Protein AF-A0A1Y2GR60-F1 (afdb_monomer_lite)

Secondary structure (DSSP, 8-state):
----------TT----TTHHHHHHHHHHHTSTT-S---HHHHHHHIIIIIHHHHHHHHHHHHHHHH---HHHHHHHHHHHHHHTS-HHHHHTTEEEETTEEEEE-TTTSS-EEEEEE-TTS-EEEE--HHHHHH-S--HHHHHHHHHHHHHHHHHHHHHSSS-S--------

Sequence (172 aa):
MKSYRVGKFYAGMDTNNYVKPWHNHLKSHFLRGHTNCRGDRLIYLLSHDVDDFYQALAMRSVVRYGRHSKGEKTDILQERCLNNKTIEALQGLVIYVEGYYCVISPTTGCSIYNVNVDENNTITGYNCQYFINRHRPCMHMLVLFKVKQRRKSSTESSQKGCAFGHGQTHGC

Organism: NCBI:txid64571

Structure (mmCIF, N/CA/C/O backbone):
data_AF-A0A1Y2GR60-F1
#
_entry.id   AF-A0A1Y2GR60-F1
#
loop_
_atom_site.group_PDB
_atom_site.id
_atom_site.type_symbol
_atom_site.label_atom_id
_atom_site.label_alt_id
_atom_site.label_comp_id
_atom_site.label_asym_id
_atom_site.label_entity_id
_atom_site.label_seq_id
_atom_site.pdbx_PDB_ins_code
_atom_site.Cartn_x
_atom_site.Cartn_y
_atom_site.Cartn_z
_atom_site.occupancy
_atom_site.B_iso_or_equiv
_atom_site.auth_seq_id
_atom_site.auth_comp_id
_atom_site.auth_asym_id
_atom_site.auth_atom_id
_atom_site.pdbx_PDB_model_num
ATOM 1 N N . MET A 1 1 ? 36.125 -44.959 -50.721 1.00 36.88 1 MET A N 1
ATOM 2 C CA . MET A 1 1 ? 36.742 -44.471 -49.465 1.00 36.88 1 MET A CA 1
ATOM 3 C C . MET A 1 1 ? 35.829 -43.431 -48.833 1.00 36.88 1 MET A C 1
ATOM 5 O O . MET A 1 1 ? 35.607 -42.394 -49.442 1.00 36.88 1 MET A O 1
ATOM 9 N N . LYS A 1 2 ? 35.240 -43.719 -47.666 1.00 35.22 2 LYS A N 1
ATOM 10 C CA . LYS A 1 2 ? 34.433 -42.747 -46.912 1.00 35.22 2 LYS A CA 1
ATOM 11 C C . LYS A 1 2 ? 35.359 -42.022 -45.932 1.00 35.22 2 LYS A C 1
ATOM 13 O O . LYS A 1 2 ? 35.926 -42.653 -45.049 1.00 35.22 2 LYS A O 1
ATOM 18 N N . SER A 1 3 ? 35.549 -40.723 -46.144 1.00 33.53 3 SER A N 1
ATOM 19 C CA . SER A 1 3 ? 36.317 -39.836 -45.267 1.00 33.53 3 SER A CA 1
ATOM 20 C C . SER A 1 3 ? 35.384 -39.291 -44.185 1.00 33.53 3 SER A C 1
ATOM 22 O O . SER A 1 3 ? 34.421 -38.588 -44.494 1.00 33.53 3 SER A O 1
ATOM 24 N N . TYR A 1 4 ? 35.642 -39.641 -42.925 1.00 39.06 4 TYR A N 1
ATOM 25 C CA . TYR A 1 4 ? 34.952 -39.058 -41.778 1.00 39.06 4 TYR A CA 1
ATOM 26 C C . TYR A 1 4 ? 35.775 -37.875 -41.273 1.00 39.06 4 TYR A C 1
ATOM 28 O O . TYR A 1 4 ? 36.881 -38.037 -40.759 1.00 39.06 4 TYR A O 1
ATOM 36 N N . ARG A 1 5 ? 35.234 -36.664 -41.430 1.00 44.53 5 ARG A N 1
ATOM 37 C CA . ARG A 1 5 ? 35.781 -35.464 -40.796 1.00 44.53 5 ARG A CA 1
ATOM 38 C C . ARG A 1 5 ? 35.553 -35.618 -39.288 1.00 44.53 5 ARG A C 1
ATOM 40 O O . ARG A 1 5 ? 34.406 -35.609 -38.848 1.00 44.53 5 ARG A O 1
ATOM 47 N N . VAL A 1 6 ? 36.622 -35.781 -38.506 1.00 47.19 6 VAL A N 1
ATOM 48 C CA . VAL A 1 6 ? 36.562 -35.741 -37.036 1.00 47.19 6 VAL A CA 1
ATOM 49 C C . VAL A 1 6 ? 36.246 -34.303 -36.631 1.00 47.19 6 VAL A C 1
ATOM 51 O O . VAL A 1 6 ? 37.132 -33.477 -36.418 1.00 47.19 6 VAL A O 1
ATOM 54 N N . GLY A 1 7 ? 34.957 -33.972 -36.595 1.00 46.06 7 GLY A N 1
ATOM 55 C CA . GLY A 1 7 ? 34.479 -32.801 -35.880 1.00 46.06 7 GLY A CA 1
ATOM 56 C C . GLY A 1 7 ? 34.724 -33.047 -34.399 1.00 46.06 7 GLY A C 1
ATOM 57 O O . GLY A 1 7 ? 34.153 -33.974 -33.830 1.00 46.06 7 GLY A O 1
ATOM 58 N N . LYS A 1 8 ? 35.603 -32.257 -33.778 1.00 50.56 8 LYS A N 1
ATOM 59 C CA . LYS A 1 8 ? 35.732 -32.210 -32.319 1.00 50.56 8 LYS A CA 1
ATOM 60 C C . LYS A 1 8 ? 34.393 -31.737 -31.746 1.00 50.56 8 LYS A C 1
ATOM 62 O O . LYS A 1 8 ? 34.127 -30.540 -31.697 1.00 50.56 8 LYS A O 1
ATOM 67 N N . PHE A 1 9 ? 33.537 -32.672 -31.352 1.00 47.75 9 PHE A N 1
ATOM 68 C CA . PHE A 1 9 ? 32.375 -32.377 -30.528 1.00 47.75 9 PHE A CA 1
ATOM 69 C C . PHE A 1 9 ? 32.869 -32.213 -29.092 1.00 47.75 9 PHE A C 1
ATOM 71 O O . PHE A 1 9 ? 33.305 -33.177 -28.465 1.00 47.75 9 PHE A O 1
ATOM 78 N N . TYR A 1 10 ? 32.837 -30.983 -28.581 1.00 50.84 10 TYR A N 1
ATOM 79 C CA . TYR A 1 10 ? 33.050 -30.706 -27.163 1.00 50.84 10 TYR A CA 1
ATOM 80 C C . TYR A 1 10 ? 31.827 -31.215 -26.387 1.00 50.84 10 TYR A C 1
ATOM 82 O O . TYR A 1 10 ? 30.895 -30.463 -26.108 1.00 50.84 10 TYR A O 1
ATOM 90 N N . ALA A 1 11 ? 31.807 -32.516 -26.092 1.00 47.41 11 ALA A N 1
ATOM 91 C CA . ALA A 1 11 ? 30.840 -33.137 -25.196 1.00 47.41 11 ALA A CA 1
ATOM 92 C C . ALA A 1 11 ? 31.047 -32.551 -23.790 1.00 47.41 11 ALA A C 1
ATOM 94 O O . ALA A 1 11 ? 31.977 -32.924 -23.082 1.00 47.41 11 ALA A O 1
ATOM 95 N N . GLY A 1 12 ? 30.249 -31.539 -23.451 1.00 49.91 12 GLY A N 1
ATOM 96 C CA . GLY A 1 12 ? 30.395 -30.747 -22.227 1.00 49.91 12 GLY A CA 1
ATOM 97 C C . GLY A 1 12 ? 30.031 -29.270 -22.397 1.00 49.91 12 GLY A C 1
ATOM 98 O O . GLY A 1 12 ? 29.681 -28.625 -21.416 1.00 49.91 12 GLY A O 1
ATOM 99 N N . MET A 1 13 ? 30.012 -28.737 -23.628 1.00 53.09 13 MET A N 1
ATOM 100 C CA . MET A 1 13 ? 29.293 -27.488 -23.920 1.00 53.09 13 MET A CA 1
ATOM 101 C C . MET A 1 13 ? 27.814 -27.798 -24.133 1.00 53.09 13 MET A C 1
ATOM 103 O O . MET A 1 13 ? 27.253 -27.553 -25.201 1.00 53.09 13 MET A O 1
ATOM 107 N N . ASP A 1 14 ? 27.175 -28.365 -23.117 1.00 57.06 14 ASP A N 1
ATOM 108 C CA . ASP A 1 14 ? 25.733 -28.235 -23.023 1.00 57.06 14 ASP A CA 1
ATOM 109 C C . ASP A 1 14 ? 25.502 -26.728 -22.913 1.00 57.06 14 ASP A C 1
ATOM 111 O O . ASP A 1 14 ? 25.975 -26.103 -21.962 1.00 57.06 14 ASP A O 1
ATOM 115 N N . THR A 1 15 ? 24.984 -26.097 -23.972 1.00 49.75 15 THR A N 1
ATOM 116 C CA . THR A 1 15 ? 24.840 -24.641 -24.041 1.00 49.75 15 THR A CA 1
ATOM 117 C C . THR A 1 15 ? 23.943 -24.224 -22.896 1.00 49.75 15 THR A C 1
ATOM 119 O O . THR A 1 15 ? 22.721 -24.280 -23.019 1.00 49.75 15 THR A O 1
ATOM 122 N N . ASN A 1 16 ? 24.588 -23.867 -21.787 1.00 58.50 16 ASN A N 1
ATOM 123 C CA . ASN A 1 16 ? 24.001 -23.494 -20.522 1.00 58.50 16 ASN A CA 1
ATOM 124 C C . ASN A 1 16 ? 22.731 -22.681 -20.802 1.00 58.50 16 ASN A C 1
ATOM 126 O O . ASN A 1 16 ? 22.783 -21.714 -21.572 1.00 58.50 16 ASN A O 1
ATOM 130 N N . ASN A 1 17 ? 21.603 -23.077 -20.203 1.00 63.34 17 ASN A N 1
ATOM 131 C CA . ASN A 1 17 ? 20.305 -22.412 -20.358 1.00 63.34 17 ASN A CA 1
ATOM 132 C C . ASN A 1 17 ? 20.363 -20.896 -20.099 1.00 63.34 17 ASN A C 1
ATOM 134 O O . ASN A 1 17 ? 19.434 -20.192 -20.469 1.00 63.34 17 ASN A O 1
ATOM 138 N N . TYR A 1 18 ? 21.452 -20.378 -19.525 1.00 61.25 18 TYR A N 1
ATOM 139 C CA . TYR A 1 18 ? 21.731 -18.951 -19.378 1.00 61.25 18 TYR A CA 1
ATOM 140 C C . TYR A 1 18 ? 22.488 -18.311 -20.559 1.00 61.25 18 TYR A C 1
ATOM 142 O O . TYR A 1 18 ? 22.203 -17.174 -20.934 1.00 61.25 18 TYR A O 1
ATOM 150 N N . VAL A 1 19 ? 23.417 -19.027 -21.197 1.00 71.38 19 VAL A N 1
ATOM 151 C CA . VAL A 1 19 ? 24.269 -18.488 -22.276 1.00 71.38 19 VAL A CA 1
ATOM 152 C C . VAL A 1 19 ? 23.494 -18.373 -23.587 1.00 71.38 19 VAL A C 1
ATOM 154 O O . VAL A 1 19 ? 23.636 -17.391 -24.315 1.00 71.38 19 VAL A O 1
ATOM 157 N N . LYS A 1 20 ? 22.631 -19.350 -23.884 1.00 77.25 20 LYS A N 1
ATOM 158 C CA . LYS A 1 20 ? 21.856 -19.371 -25.132 1.00 77.25 20 LYS A CA 1
ATOM 159 C C . LYS A 1 20 ? 20.848 -18.210 -25.223 1.00 77.25 20 LYS A C 1
ATOM 161 O O . LYS A 1 20 ? 20.837 -17.539 -26.258 1.00 77.25 20 LYS A O 1
ATOM 166 N N . PRO A 1 21 ? 20.053 -17.891 -24.181 1.00 78.19 21 PRO A N 1
ATOM 167 C CA . PRO A 1 21 ? 19.196 -16.706 -24.194 1.00 78.19 21 PRO A CA 1
ATOM 168 C C . PRO A 1 21 ? 19.983 -15.400 -24.253 1.00 78.19 21 PRO A C 1
ATOM 170 O O . PRO A 1 21 ? 19.589 -14.504 -24.995 1.00 78.19 21 PRO A O 1
ATOM 173 N N . TRP A 1 22 ? 21.106 -15.300 -23.534 1.00 77.56 22 TRP A N 1
ATOM 174 C CA . TRP A 1 22 ? 21.951 -14.104 -23.563 1.00 77.56 22 TRP A CA 1
ATOM 175 C C . TRP A 1 22 ? 22.503 -13.835 -24.968 1.00 77.56 22 TRP A C 1
ATOM 177 O O . TRP A 1 22 ? 22.350 -12.739 -25.504 1.00 77.56 22 TRP A O 1
ATOM 187 N N . HIS A 1 23 ? 23.026 -14.868 -25.628 1.00 77.31 23 HIS A N 1
ATOM 188 C CA . HIS A 1 23 ? 23.494 -14.778 -27.008 1.00 77.31 23 HIS A CA 1
ATOM 189 C C . HIS A 1 23 ? 22.363 -14.411 -27.988 1.00 77.31 23 HIS A C 1
ATOM 191 O O . HIS A 1 23 ? 22.545 -13.576 -28.876 1.00 77.31 23 HIS A O 1
ATOM 197 N N . ASN A 1 24 ? 21.167 -14.986 -27.817 1.00 79.19 24 ASN A N 1
ATOM 198 C CA . ASN A 1 24 ? 20.001 -14.657 -28.645 1.00 79.19 24 ASN A CA 1
ATOM 199 C C . ASN A 1 24 ? 19.529 -13.210 -28.448 1.00 79.19 24 ASN A C 1
ATOM 201 O O . ASN A 1 24 ? 19.147 -12.553 -29.419 1.00 79.19 24 ASN A O 1
ATOM 205 N N . HIS A 1 25 ? 19.584 -12.705 -27.215 1.00 79.38 25 HIS A N 1
ATOM 206 C CA . HIS A 1 25 ? 19.259 -11.321 -26.892 1.00 79.38 25 HIS A CA 1
ATOM 207 C C . HIS A 1 25 ? 20.256 -10.371 -27.558 1.00 79.38 25 HIS A C 1
ATOM 209 O O . HIS A 1 25 ? 19.849 -9.432 -28.238 1.00 79.38 25 HIS A O 1
ATOM 215 N N . LEU A 1 26 ? 21.553 -10.671 -27.453 1.00 79.44 26 LEU A N 1
ATOM 216 C CA . LEU A 1 26 ? 22.619 -9.873 -28.049 1.00 79.44 26 LEU A CA 1
ATOM 217 C C . LEU A 1 26 ? 22.508 -9.811 -29.577 1.00 79.44 26 LEU A C 1
ATOM 219 O O . LEU A 1 26 ? 22.572 -8.741 -30.188 1.00 79.44 26 LEU A O 1
ATOM 223 N N . LYS A 1 27 ? 22.255 -10.968 -30.197 1.00 77.00 27 LYS A N 1
ATOM 224 C CA . LYS A 1 27 ? 22.075 -11.079 -31.645 1.00 77.00 27 LYS A CA 1
ATOM 225 C C . LYS A 1 27 ? 20.853 -10.303 -32.144 1.00 77.00 27 LYS A C 1
ATOM 227 O O . LYS A 1 27 ? 20.915 -9.692 -33.210 1.00 77.00 27 LYS A O 1
ATOM 232 N N . SER A 1 28 ? 19.763 -10.323 -31.377 1.00 78.56 28 SER A N 1
ATOM 233 C CA . SER A 1 28 ? 18.515 -9.636 -31.725 1.00 78.56 28 SER A CA 1
ATOM 234 C C . SER A 1 28 ? 18.615 -8.122 -31.536 1.00 78.56 28 SER A C 1
ATOM 236 O O . SER A 1 28 ? 18.276 -7.371 -32.447 1.00 78.56 28 SER A O 1
ATOM 238 N N . HIS A 1 29 ? 19.103 -7.671 -30.378 1.00 76.81 29 HIS A N 1
ATOM 239 C CA . HIS A 1 29 ? 19.088 -6.255 -30.009 1.00 76.81 29 HIS A CA 1
ATOM 240 C C . HIS A 1 29 ? 20.213 -5.444 -30.649 1.00 76.81 29 HIS A C 1
ATOM 242 O O . HIS A 1 29 ? 19.973 -4.314 -31.069 1.00 76.81 29 HIS A O 1
ATOM 248 N N . PHE A 1 30 ? 21.413 -6.016 -30.761 1.00 76.44 30 PHE A N 1
ATOM 249 C CA . PHE A 1 30 ? 22.592 -5.253 -31.172 1.00 76.44 30 PHE A CA 1
ATOM 250 C C . PHE A 1 30 ? 23.097 -5.633 -32.561 1.00 76.44 30 PHE A C 1
ATOM 252 O O . PHE A 1 30 ? 23.513 -4.767 -33.325 1.00 76.44 30 PHE A O 1
ATOM 259 N N . LEU A 1 31 ? 23.013 -6.912 -32.936 1.00 76.94 31 LEU A N 1
ATOM 260 C CA . LEU A 1 31 ? 23.528 -7.372 -34.231 1.00 76.94 31 LEU A CA 1
ATOM 261 C C . LEU A 1 31 ? 22.476 -7.375 -35.350 1.00 76.94 31 LEU A C 1
ATOM 263 O O . LEU A 1 31 ? 22.842 -7.598 -36.501 1.00 76.94 31 LEU A O 1
ATOM 267 N N . ARG A 1 32 ? 21.190 -7.127 -35.046 1.00 71.31 32 ARG A N 1
ATOM 268 C CA . ARG A 1 32 ? 20.062 -7.062 -36.009 1.00 71.31 32 ARG A CA 1
ATOM 269 C C . ARG A 1 32 ? 20.071 -8.181 -37.066 1.00 71.31 32 ARG A C 1
ATOM 271 O O . ARG A 1 32 ? 19.696 -7.970 -38.214 1.00 71.31 32 ARG A O 1
ATOM 278 N N . GLY A 1 33 ? 20.532 -9.376 -36.697 1.00 64.31 33 GLY A N 1
ATOM 279 C CA . GLY A 1 33 ? 20.613 -10.520 -37.611 1.00 64.31 33 GLY A CA 1
ATOM 280 C C . GLY A 1 33 ? 21.845 -10.581 -38.527 1.00 64.31 33 GLY A C 1
ATOM 281 O O . GLY A 1 33 ? 21.963 -11.551 -39.273 1.00 64.31 33 GLY A O 1
ATOM 282 N N . HIS A 1 34 ? 22.801 -9.648 -38.449 1.00 67.31 34 HIS A N 1
ATOM 283 C CA . HIS A 1 34 ? 24.091 -9.803 -39.125 1.00 67.31 34 HIS A CA 1
ATOM 284 C C . HIS A 1 34 ? 24.869 -10.972 -38.512 1.00 67.31 34 HIS A C 1
ATOM 286 O O . HIS A 1 34 ? 25.232 -10.970 -37.338 1.00 67.31 34 HIS A O 1
ATOM 292 N N . THR A 1 35 ? 25.115 -11.999 -39.323 1.00 63.31 35 THR A N 1
ATOM 293 C CA . THR A 1 35 ? 25.772 -13.243 -38.902 1.00 63.31 35 THR A CA 1
ATOM 294 C C . THR A 1 35 ? 27.294 -13.184 -38.979 1.00 63.31 35 THR A C 1
ATOM 296 O O . THR A 1 35 ? 27.947 -14.059 -38.420 1.00 63.31 35 THR A O 1
ATOM 299 N N . ASN A 1 36 ? 27.858 -12.166 -39.639 1.00 63.28 36 ASN A N 1
ATOM 300 C CA . ASN A 1 36 ? 29.291 -12.063 -39.895 1.00 63.28 36 ASN A CA 1
ATOM 301 C C . ASN A 1 36 ? 29.798 -10.655 -39.549 1.00 63.28 36 ASN A C 1
ATOM 303 O O . ASN A 1 36 ? 29.869 -9.761 -40.391 1.00 63.28 36 ASN A O 1
ATOM 307 N N . CYS A 1 37 ? 30.080 -10.444 -38.265 1.00 67.06 37 CYS A N 1
ATOM 308 C CA . CYS A 1 37 ? 30.706 -9.230 -37.759 1.00 67.06 37 CYS A CA 1
ATOM 309 C C . CYS A 1 37 ? 32.189 -9.527 -37.514 1.00 67.06 37 CYS A C 1
ATOM 311 O O . CYS A 1 37 ? 32.517 -10.539 -36.895 1.00 67.06 37 CYS A O 1
ATOM 313 N N . ARG A 1 38 ? 33.089 -8.670 -38.010 1.00 78.38 38 ARG A N 1
ATOM 314 C CA . ARG A 1 38 ? 34.530 -8.792 -37.743 1.00 78.38 38 ARG A CA 1
ATOM 315 C C . ARG A 1 38 ? 34.760 -8.684 -36.225 1.00 78.38 38 ARG A C 1
ATOM 317 O O . ARG A 1 38 ? 34.067 -7.917 -35.556 1.00 78.38 38 ARG A O 1
ATOM 324 N N . GLY A 1 39 ? 35.667 -9.489 -35.670 1.00 76.44 39 GLY A N 1
ATOM 325 C CA . GLY A 1 39 ? 35.802 -9.655 -34.213 1.00 76.44 39 GLY A CA 1
ATOM 326 C C . GLY A 1 39 ? 36.073 -8.351 -33.452 1.00 76.44 39 GLY A C 1
ATOM 327 O O . GLY A 1 39 ? 35.526 -8.139 -32.379 1.00 76.44 39 GLY A O 1
ATOM 328 N N . ASP A 1 40 ? 36.825 -7.433 -34.047 1.00 79.81 40 ASP A N 1
ATOM 329 C CA . ASP A 1 40 ? 37.067 -6.074 -33.548 1.00 79.81 40 ASP A CA 1
ATOM 330 C C . ASP A 1 40 ? 35.784 -5.237 -33.433 1.00 79.81 40 ASP A C 1
ATOM 332 O O . ASP A 1 40 ? 35.580 -4.543 -32.440 1.00 79.81 40 ASP A O 1
ATOM 336 N N . ARG A 1 41 ? 34.874 -5.345 -34.407 1.00 78.44 41 ARG A N 1
ATOM 337 C CA . ARG A 1 41 ? 33.583 -4.648 -34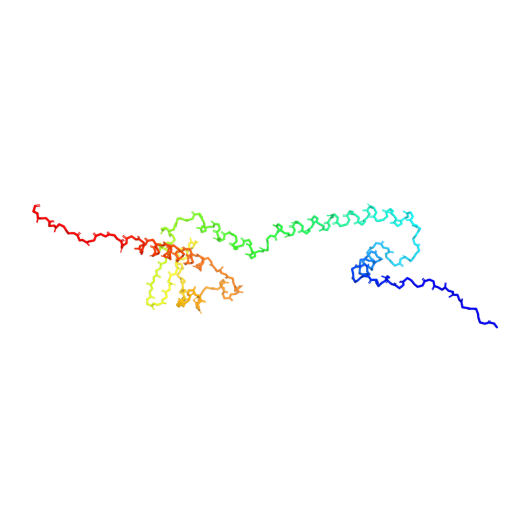.374 1.00 78.44 41 ARG A CA 1
ATOM 338 C C . ARG A 1 41 ? 32.645 -5.255 -33.331 1.00 78.44 41 ARG A C 1
ATOM 340 O O . ARG A 1 41 ? 31.876 -4.525 -32.714 1.00 78.44 41 ARG A O 1
ATOM 347 N N . LEU A 1 42 ? 32.724 -6.568 -33.111 1.00 79.38 42 LEU A N 1
ATOM 348 C CA . LEU A 1 42 ? 31.999 -7.225 -32.024 1.00 79.38 42 LEU A CA 1
ATOM 349 C C . LEU A 1 42 ? 32.521 -6.775 -30.654 1.00 79.38 42 LEU A C 1
ATOM 351 O O . LEU A 1 42 ? 31.714 -6.470 -29.784 1.00 79.38 42 LEU A O 1
ATOM 355 N N . ILE A 1 43 ? 33.843 -6.691 -30.477 1.00 80.94 43 ILE A N 1
ATOM 356 C CA . ILE A 1 43 ? 34.461 -6.191 -29.239 1.00 80.94 43 ILE A CA 1
ATOM 357 C C . ILE A 1 43 ? 34.023 -4.749 -28.977 1.00 80.94 43 ILE A C 1
ATOM 359 O O . ILE A 1 43 ? 33.565 -4.448 -27.882 1.00 80.94 43 ILE A O 1
ATOM 363 N N . TYR A 1 44 ? 34.076 -3.882 -29.990 1.00 81.69 44 TYR A N 1
ATOM 364 C CA . TYR A 1 44 ? 33.625 -2.496 -29.861 1.00 81.69 44 TYR A CA 1
ATOM 365 C C . TYR A 1 44 ? 32.162 -2.395 -29.401 1.00 81.69 44 TYR A C 1
ATOM 367 O O . TYR A 1 44 ? 31.861 -1.685 -28.444 1.00 81.69 44 TYR A O 1
ATOM 375 N N . LEU A 1 45 ? 31.273 -3.162 -30.037 1.00 79.56 45 LEU A N 1
ATOM 376 C CA . LEU A 1 45 ? 29.847 -3.186 -29.721 1.00 79.56 45 LEU A CA 1
ATOM 377 C C . LEU A 1 45 ? 29.565 -3.754 -28.320 1.00 79.56 45 LEU A C 1
ATOM 379 O O . LEU A 1 45 ? 28.691 -3.258 -27.615 1.00 79.56 45 LEU A O 1
ATOM 383 N N . LEU A 1 46 ? 30.321 -4.767 -27.890 1.00 79.56 46 LEU A N 1
ATOM 384 C CA . LEU A 1 46 ? 30.222 -5.308 -26.533 1.00 79.56 46 LEU A CA 1
ATOM 385 C C . LEU A 1 46 ? 30.709 -4.313 -25.474 1.00 79.56 46 LEU A C 1
ATOM 387 O O . LEU A 1 46 ? 30.108 -4.224 -24.410 1.00 79.56 46 LEU A O 1
ATOM 391 N N . SER A 1 47 ? 31.788 -3.582 -25.753 1.00 78.19 47 SER A N 1
ATOM 392 C CA . SER A 1 47 ? 32.398 -2.669 -24.783 1.00 78.19 47 SER A CA 1
ATOM 393 C C . SER A 1 47 ? 31.683 -1.328 -24.652 1.00 78.19 47 SER A C 1
ATOM 395 O O . SER A 1 47 ? 31.758 -0.742 -23.583 1.00 78.19 47 SER A O 1
ATOM 397 N N . HIS A 1 48 ? 31.028 -0.831 -25.705 1.00 77.50 48 HIS A N 1
ATOM 398 C CA . HIS A 1 48 ? 30.338 0.464 -25.669 1.00 77.50 48 HIS A CA 1
ATOM 399 C C . HIS A 1 48 ? 28.820 0.275 -25.618 1.00 77.50 48 HIS A C 1
ATOM 401 O O . HIS A 1 48 ? 28.195 0.533 -24.596 1.00 77.50 48 HIS A O 1
ATOM 407 N N . ASP A 1 49 ? 28.219 -0.261 -26.683 1.00 77.62 49 ASP A N 1
ATOM 408 C CA . ASP A 1 49 ? 26.756 -0.283 -26.814 1.00 77.62 49 ASP A CA 1
ATOM 409 C C . ASP A 1 49 ? 26.076 -1.192 -25.780 1.00 77.62 49 ASP A C 1
ATOM 411 O O . ASP A 1 49 ? 25.003 -0.874 -25.262 1.00 77.62 49 ASP A O 1
ATOM 415 N N . VAL A 1 50 ? 26.674 -2.351 -25.498 1.00 80.50 50 VAL A N 1
ATOM 416 C CA . VAL A 1 50 ? 26.098 -3.335 -24.575 1.00 80.50 50 VAL A CA 1
ATOM 417 C C . VAL A 1 50 ? 26.306 -2.917 -23.121 1.00 80.50 50 VAL A C 1
ATOM 419 O O . VAL A 1 50 ? 25.357 -3.013 -22.340 1.00 80.50 50 VAL A O 1
ATOM 422 N N . ASP A 1 51 ? 27.497 -2.433 -22.758 1.00 80.56 51 ASP A N 1
ATOM 423 C CA . ASP A 1 51 ? 27.772 -1.974 -21.392 1.00 80.56 51 ASP A CA 1
ATOM 424 C C . ASP A 1 51 ? 26.883 -0.778 -21.026 1.00 80.56 51 ASP A C 1
ATOM 426 O O . ASP A 1 51 ? 26.135 -0.847 -20.049 1.00 80.56 51 ASP A O 1
ATOM 430 N N . ASP A 1 52 ? 26.816 0.244 -21.885 1.00 81.81 52 ASP A N 1
ATOM 431 C CA . ASP A 1 52 ? 25.947 1.408 -21.680 1.00 81.81 52 ASP A CA 1
ATOM 432 C C . ASP A 1 52 ? 24.467 1.010 -21.575 1.00 81.81 52 ASP A C 1
ATOM 434 O O . ASP A 1 52 ? 23.718 1.524 -20.735 1.00 81.81 52 ASP A O 1
ATOM 438 N N . PHE A 1 53 ? 24.019 0.053 -22.394 1.00 82.69 53 PHE A N 1
ATOM 439 C CA . PHE A 1 53 ? 22.649 -0.451 -22.339 1.00 82.69 53 PHE A CA 1
ATOM 440 C C . PHE A 1 53 ? 22.339 -1.139 -21.007 1.00 82.69 53 PHE A C 1
ATOM 442 O O . PHE A 1 53 ? 21.290 -0.871 -20.408 1.00 82.69 53 PHE A O 1
ATOM 449 N N . TYR A 1 54 ? 23.225 -2.014 -20.527 1.00 80.75 54 TYR A N 1
ATOM 450 C CA . TYR A 1 54 ? 23.019 -2.720 -19.264 1.00 80.75 54 TYR A CA 1
ATOM 451 C C . TYR A 1 54 ? 23.179 -1.798 -18.057 1.00 80.75 54 TYR A C 1
ATOM 453 O O . TYR A 1 54 ? 22.384 -1.911 -17.122 1.00 80.75 54 TYR A O 1
ATOM 461 N N . GLN A 1 55 ? 24.097 -0.832 -18.095 1.00 81.31 55 GLN A N 1
ATOM 462 C CA . GLN A 1 55 ? 24.189 0.218 -17.083 1.00 81.31 55 GLN A CA 1
ATOM 463 C C . GLN A 1 55 ? 22.901 1.049 -17.038 1.00 81.31 55 GLN A C 1
ATOM 465 O O . GLN A 1 55 ? 22.309 1.220 -15.972 1.00 81.31 55 GLN A O 1
ATOM 470 N N . ALA A 1 56 ? 22.376 1.482 -18.186 1.00 79.81 56 ALA A N 1
ATOM 471 C CA . ALA A 1 56 ? 21.113 2.216 -18.251 1.00 79.81 56 ALA A CA 1
ATOM 472 C C . ALA A 1 56 ? 19.903 1.366 -17.817 1.00 79.81 56 ALA A C 1
ATOM 474 O O . ALA A 1 56 ? 18.922 1.898 -17.283 1.00 79.81 56 ALA A O 1
ATOM 475 N N . LEU A 1 57 ? 19.929 0.052 -18.053 1.00 79.88 57 LEU A N 1
ATOM 476 C CA . LEU A 1 57 ? 18.905 -0.880 -17.582 1.00 79.88 57 LEU A CA 1
ATOM 477 C C . LEU A 1 57 ? 18.982 -1.074 -16.062 1.00 79.88 57 LEU A C 1
ATOM 479 O O . LEU A 1 57 ? 17.942 -1.051 -15.405 1.00 79.88 57 LEU A O 1
ATOM 483 N N . ALA A 1 58 ? 20.188 -1.197 -15.506 1.00 75.38 58 ALA A N 1
ATOM 484 C CA . ALA A 1 58 ? 20.434 -1.289 -14.071 1.00 75.38 58 ALA A CA 1
ATOM 485 C C . ALA A 1 58 ? 20.045 0.011 -13.350 1.00 75.38 58 ALA A C 1
ATOM 487 O O . ALA A 1 58 ? 19.338 -0.015 -12.347 1.00 75.38 58 ALA A O 1
ATOM 488 N N . MET A 1 59 ? 20.390 1.174 -13.903 1.00 71.62 59 MET A N 1
ATOM 489 C CA . MET A 1 59 ? 19.925 2.458 -13.374 1.00 71.62 59 MET A CA 1
ATOM 490 C C . MET A 1 59 ? 18.396 2.556 -13.431 1.00 71.62 59 MET A C 1
ATOM 492 O O . MET A 1 59 ? 17.762 2.968 -12.462 1.00 71.62 59 MET A O 1
ATOM 496 N N . ARG A 1 60 ? 17.763 2.117 -14.528 1.00 68.62 60 ARG A N 1
ATOM 497 C CA . ARG A 1 60 ? 16.295 2.083 -14.629 1.00 68.62 60 ARG A CA 1
ATOM 498 C C . ARG A 1 60 ? 15.649 1.105 -13.655 1.00 68.62 60 ARG A C 1
ATOM 500 O O . ARG A 1 60 ? 14.562 1.413 -13.167 1.00 68.62 60 ARG A O 1
ATOM 507 N N . SER A 1 61 ? 16.255 -0.044 -13.373 1.00 61.72 61 SER A N 1
ATOM 508 C CA . SER A 1 61 ? 15.726 -0.976 -12.378 1.00 61.72 61 SER A CA 1
ATOM 509 C C . SER A 1 61 ? 15.842 -0.380 -10.976 1.00 61.72 61 SER A C 1
ATOM 511 O O . SER A 1 61 ? 14.833 -0.332 -10.282 1.00 61.72 61 SER A O 1
ATOM 513 N N . VAL A 1 62 ? 16.982 0.211 -1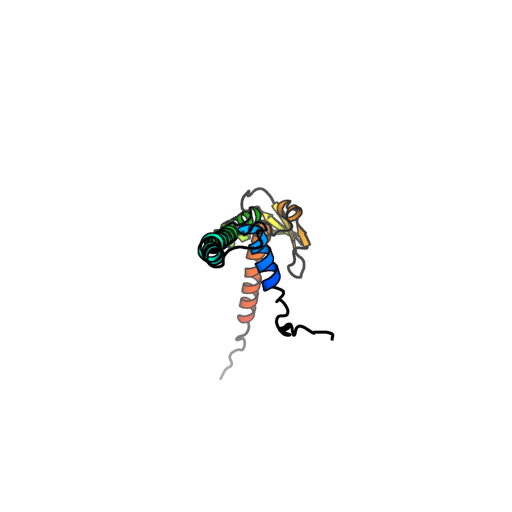0.606 1.00 60.09 62 VAL A N 1
ATOM 514 C CA . VAL A 1 62 ? 17.173 0.935 -9.331 1.00 60.09 62 VAL A CA 1
ATOM 515 C C . VAL A 1 62 ? 16.171 2.089 -9.172 1.00 60.09 62 VAL A C 1
ATOM 517 O O . VAL A 1 62 ? 15.515 2.213 -8.138 1.00 60.09 62 VAL A O 1
ATOM 520 N N . VAL A 1 63 ? 15.952 2.889 -10.220 1.00 56.03 63 VAL A N 1
ATOM 521 C CA . VAL A 1 63 ? 14.945 3.969 -10.223 1.00 56.03 63 VAL A CA 1
ATOM 522 C C . VAL A 1 63 ? 13.516 3.423 -10.098 1.00 56.03 63 VAL A C 1
ATOM 524 O O . VAL A 1 63 ? 12.655 4.070 -9.499 1.00 56.03 63 VAL A O 1
ATOM 527 N N . ARG A 1 64 ? 13.239 2.227 -10.634 1.00 54.31 64 ARG A N 1
ATOM 528 C CA . ARG A 1 64 ? 11.952 1.539 -10.448 1.00 54.31 64 ARG A CA 1
ATOM 529 C C . ARG A 1 64 ? 11.795 0.986 -9.032 1.00 54.31 64 ARG A C 1
ATOM 531 O O . ARG A 1 64 ? 10.700 1.116 -8.500 1.00 54.31 64 ARG A O 1
ATOM 538 N N . TYR A 1 65 ? 12.857 0.483 -8.400 1.00 51.59 65 TYR A N 1
ATOM 539 C CA . TYR A 1 65 ? 12.839 0.089 -6.984 1.00 51.59 65 TYR A CA 1
ATOM 540 C C . TYR A 1 65 ? 12.534 1.279 -6.056 1.00 51.59 65 TYR A C 1
ATOM 542 O O . TYR A 1 65 ? 11.829 1.112 -5.068 1.00 51.59 65 TYR A O 1
ATOM 550 N N . GLY A 1 66 ? 12.978 2.494 -6.401 1.00 56.06 66 GLY A N 1
ATOM 551 C CA . GLY A 1 66 ? 12.609 3.723 -5.680 1.00 56.06 66 GLY A CA 1
ATOM 552 C C . GLY A 1 66 ? 11.232 4.304 -6.043 1.00 56.06 66 GLY A C 1
ATOM 553 O O . GLY A 1 66 ? 10.695 5.155 -5.328 1.00 56.06 66 GLY A O 1
ATOM 554 N N . ARG A 1 67 ? 10.620 3.871 -7.154 1.00 58.91 67 ARG A N 1
ATOM 555 C CA . ARG A 1 67 ? 9.268 4.287 -7.553 1.00 58.91 67 ARG A CA 1
ATOM 556 C C . ARG A 1 67 ? 8.241 3.341 -6.949 1.00 58.91 67 ARG A C 1
ATOM 558 O O . ARG A 1 67 ? 7.747 2.434 -7.608 1.00 58.91 67 ARG A O 1
ATOM 565 N N . HIS A 1 68 ? 7.833 3.650 -5.724 1.00 67.12 68 HIS A N 1
ATOM 566 C CA . HIS A 1 68 ? 6.618 3.080 -5.152 1.00 67.12 68 HIS A CA 1
ATOM 567 C C . HIS A 1 68 ? 5.436 3.265 -6.115 1.00 67.12 68 HIS A C 1
ATOM 569 O O . HIS A 1 68 ? 5.187 4.371 -6.623 1.00 67.12 68 HIS A O 1
ATOM 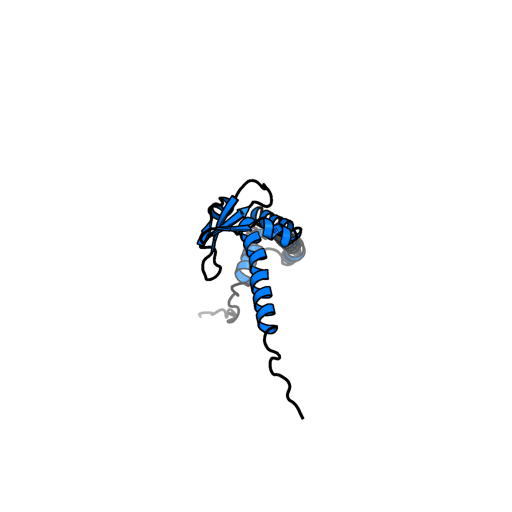575 N N . SER A 1 69 ? 4.692 2.188 -6.351 1.00 71.94 69 SER A N 1
ATOM 576 C CA . SER A 1 69 ? 3.395 2.242 -7.017 1.00 71.94 69 SER A CA 1
ATOM 577 C C . SER A 1 69 ? 2.461 3.206 -6.275 1.00 71.94 69 SER A C 1
ATOM 579 O O . SER A 1 69 ? 2.643 3.506 -5.093 1.00 71.94 69 SER A O 1
ATOM 581 N N . LYS A 1 70 ? 1.422 3.712 -6.952 1.00 70.31 70 LYS A N 1
ATOM 582 C CA . LYS A 1 70 ? 0.453 4.630 -6.325 1.00 70.31 70 LYS A CA 1
ATOM 583 C C . LYS A 1 70 ? -0.157 4.035 -5.043 1.00 70.31 70 LYS A C 1
ATOM 585 O O . LYS A 1 70 ? -0.396 4.784 -4.104 1.00 70.31 70 LYS A O 1
ATOM 590 N N . GLY A 1 71 ? -0.358 2.713 -5.005 1.00 73.69 71 GLY A N 1
ATOM 591 C CA . GLY A 1 71 ? -0.829 1.982 -3.825 1.00 73.69 71 GLY A CA 1
ATOM 592 C C . GLY A 1 71 ? 0.198 1.950 -2.691 1.00 73.69 71 GLY A C 1
ATOM 593 O O . GLY A 1 71 ? -0.118 2.326 -1.570 1.00 73.69 71 GLY A O 1
ATOM 594 N N . GLU A 1 72 ? 1.452 1.606 -2.983 1.00 75.06 72 GLU A N 1
ATOM 595 C CA . GLU A 1 72 ? 2.515 1.590 -1.963 1.00 75.06 72 GLU A CA 1
ATOM 596 C C . GLU A 1 72 ? 2.781 2.981 -1.385 1.00 75.06 72 GLU A C 1
ATOM 598 O O . GLU A 1 72 ? 2.964 3.124 -0.181 1.00 75.06 72 GLU A O 1
ATOM 603 N N . LYS A 1 73 ? 2.718 4.035 -2.210 1.00 77.56 73 LYS A N 1
ATOM 604 C CA . LYS A 1 73 ? 2.800 5.416 -1.713 1.00 77.56 73 LYS A CA 1
ATOM 605 C C . LYS A 1 73 ? 1.679 5.729 -0.728 1.00 77.56 73 LYS A C 1
ATOM 607 O O . LYS A 1 73 ? 1.936 6.366 0.288 1.00 77.56 73 LYS A O 1
ATOM 612 N N . THR A 1 74 ? 0.446 5.306 -1.017 1.00 76.50 74 THR A N 1
ATOM 613 C CA . THR A 1 74 ? -0.676 5.530 -0.096 1.00 76.50 74 THR A CA 1
ATOM 614 C C . THR A 1 74 ? -0.515 4.750 1.202 1.00 76.50 74 THR A C 1
ATOM 616 O O . THR A 1 74 ? -0.815 5.302 2.256 1.00 76.50 74 THR A O 1
ATOM 619 N N . ASP A 1 75 ? 0.013 3.529 1.143 1.00 79.12 75 ASP A N 1
ATOM 620 C CA . ASP A 1 75 ? 0.221 2.688 2.323 1.00 79.12 75 ASP A CA 1
ATOM 621 C C . ASP A 1 75 ? 1.315 3.295 3.234 1.00 79.12 75 ASP A C 1
ATOM 623 O O . ASP A 1 75 ? 1.080 3.510 4.424 1.00 79.12 75 ASP A O 1
ATOM 627 N N . ILE A 1 76 ? 2.448 3.722 2.656 1.00 80.69 76 ILE A N 1
ATOM 628 C CA . ILE A 1 76 ? 3.536 4.418 3.375 1.00 80.69 76 ILE A CA 1
ATOM 629 C C . ILE A 1 76 ? 3.039 5.712 4.032 1.00 80.69 76 ILE A C 1
ATOM 631 O O . ILE A 1 76 ? 3.396 6.023 5.170 1.00 80.69 76 ILE A O 1
ATOM 635 N N . LEU A 1 77 ? 2.219 6.496 3.324 1.00 80.88 77 LEU A N 1
ATOM 636 C CA . LEU A 1 77 ? 1.669 7.739 3.865 1.00 80.88 77 LEU A CA 1
ATOM 637 C C . LEU A 1 77 ? 0.704 7.477 5.025 1.00 80.88 77 LEU A C 1
ATOM 639 O O . LEU A 1 77 ? 0.783 8.175 6.034 1.00 80.88 77 LEU A O 1
ATOM 643 N N . GLN A 1 78 ? -0.167 6.468 4.917 1.00 81.69 78 GLN A N 1
ATOM 644 C CA . GLN A 1 78 ? -1.069 6.082 6.007 1.00 81.69 78 GLN A CA 1
ATOM 645 C C . GLN A 1 78 ? -0.282 5.658 7.249 1.00 81.69 78 GLN A C 1
ATOM 647 O O . GLN A 1 78 ? -0.571 6.130 8.349 1.00 81.69 78 GLN A O 1
ATOM 652 N N . GLU A 1 79 ? 0.746 4.828 7.078 1.00 81.81 79 GLU A N 1
ATOM 653 C CA . GLU A 1 79 ? 1.589 4.376 8.182 1.00 81.81 79 GLU A CA 1
ATOM 654 C C . GLU A 1 79 ? 2.335 5.541 8.846 1.00 81.81 79 GLU A C 1
ATOM 656 O O . GLU A 1 79 ? 2.306 5.677 10.073 1.00 81.81 79 GLU A O 1
ATOM 661 N N . ARG A 1 80 ? 2.911 6.452 8.049 1.00 83.94 80 ARG A N 1
ATOM 662 C CA . ARG A 1 80 ? 3.572 7.666 8.548 1.00 83.94 80 ARG A CA 1
ATOM 663 C C . ARG A 1 80 ? 2.603 8.578 9.308 1.00 83.94 80 ARG A C 1
ATOM 665 O O . ARG A 1 80 ? 2.936 9.040 10.396 1.00 83.94 80 ARG A O 1
ATOM 672 N N . CYS A 1 81 ? 1.395 8.802 8.787 1.00 82.94 81 CYS A N 1
ATOM 673 C CA . CYS A 1 81 ? 0.365 9.591 9.472 1.00 82.94 81 CYS A CA 1
ATOM 674 C C . CYS A 1 81 ? -0.006 9.004 10.840 1.00 82.94 81 CYS A C 1
ATOM 676 O O . CYS A 1 81 ? -0.269 9.756 11.777 1.00 82.94 81 CYS A O 1
ATOM 678 N N . LEU A 1 82 ? -0.020 7.676 10.966 1.00 84.50 82 LEU A N 1
ATOM 679 C CA . LEU A 1 82 ? -0.294 7.003 12.234 1.00 84.50 82 LEU A CA 1
ATOM 680 C C . LEU A 1 82 ? 0.916 6.993 13.172 1.00 84.50 82 LEU A C 1
ATOM 682 O O . LEU A 1 82 ? 0.726 7.032 14.380 1.00 84.50 82 LEU A O 1
ATOM 686 N N . ASN A 1 83 ? 2.144 6.916 12.652 1.00 85.19 83 ASN A N 1
ATOM 687 C CA . ASN A 1 83 ? 3.371 7.002 13.456 1.00 85.19 83 ASN A CA 1
ATOM 688 C C . ASN A 1 83 ? 3.531 8.373 14.126 1.00 85.19 83 ASN A C 1
ATOM 690 O O . ASN A 1 83 ? 4.079 8.455 15.218 1.00 85.19 83 ASN A O 1
ATOM 694 N N . ASN A 1 84 ? 3.001 9.429 13.507 1.00 84.81 84 ASN A N 1
ATOM 695 C CA . ASN A 1 84 ? 3.037 10.781 14.062 1.00 84.81 84 ASN A CA 1
ATOM 696 C C . ASN A 1 84 ? 1.978 11.039 15.153 1.00 84.81 84 ASN A C 1
ATOM 698 O O . ASN A 1 84 ? 1.946 12.132 15.714 1.00 84.81 84 ASN A O 1
ATOM 702 N N . LYS A 1 85 ? 1.082 10.084 15.438 1.00 85.19 85 LYS A N 1
ATOM 703 C CA . LYS A 1 85 ? 0.045 10.214 16.475 1.00 85.19 85 LYS A CA 1
ATOM 704 C C . LYS A 1 85 ? 0.430 9.405 17.714 1.00 85.19 85 LYS A C 1
ATOM 706 O O . LYS A 1 85 ? 0.945 8.295 17.597 1.00 85.19 85 LYS A O 1
ATOM 711 N N . THR A 1 86 ? 0.145 9.942 18.902 1.00 87.50 86 THR A N 1
ATOM 712 C CA . THR A 1 86 ? 0.335 9.211 20.164 1.00 87.50 86 THR A CA 1
ATOM 713 C C . THR A 1 86 ? -0.655 8.053 20.271 1.00 87.50 86 THR A C 1
ATOM 715 O O . THR A 1 86 ? -1.747 8.087 19.699 1.00 87.50 86 THR A O 1
ATOM 718 N N . ILE A 1 87 ? -0.290 7.011 21.020 1.00 83.81 87 ILE A N 1
ATOM 719 C CA . ILE A 1 87 ? -1.154 5.836 21.209 1.00 83.81 87 ILE A CA 1
ATOM 720 C C . ILE A 1 87 ? -2.466 6.224 21.901 1.00 83.81 87 ILE A C 1
ATOM 722 O O . ILE A 1 87 ? -3.514 5.729 21.509 1.00 83.81 87 ILE A O 1
ATOM 726 N N . GLU A 1 88 ? -2.426 7.139 22.869 1.00 86.06 88 GLU A N 1
ATOM 727 C CA . GLU A 1 88 ? -3.610 7.665 23.566 1.00 86.06 88 GLU A CA 1
ATOM 728 C C . GLU A 1 88 ? -4.584 8.339 22.591 1.00 86.06 88 GLU A C 1
ATOM 730 O O . GLU A 1 88 ? -5.783 8.061 22.605 1.00 86.06 88 GLU A O 1
ATOM 735 N N . ALA A 1 89 ? -4.060 9.145 21.661 1.00 86.62 89 ALA A N 1
ATOM 736 C CA . ALA A 1 89 ? -4.870 9.760 20.616 1.00 86.62 89 ALA A CA 1
ATOM 737 C C . ALA A 1 89 ? -5.490 8.713 19.677 1.00 86.62 89 ALA A C 1
ATOM 739 O O . ALA A 1 89 ? -6.604 8.902 19.202 1.00 86.62 89 ALA A O 1
ATOM 740 N N . LEU A 1 90 ? -4.796 7.600 19.413 1.00 87.50 90 LEU A N 1
ATOM 741 C CA . LEU A 1 90 ? -5.338 6.491 18.623 1.00 87.50 90 LEU A CA 1
ATOM 742 C C . LEU A 1 90 ? -6.368 5.662 19.405 1.00 87.50 90 LEU A C 1
ATOM 744 O O . LEU A 1 90 ? -7.335 5.195 18.812 1.00 87.50 90 LEU A O 1
ATOM 748 N N . GLN A 1 91 ? -6.194 5.496 20.717 1.00 87.56 91 GLN A N 1
ATOM 749 C CA . GLN A 1 91 ? -7.158 4.818 21.588 1.00 87.56 91 GLN A CA 1
ATOM 750 C C . GLN A 1 91 ? -8.487 5.570 21.644 1.00 87.56 91 GLN A C 1
ATOM 752 O O . GLN A 1 91 ? -9.532 4.934 21.565 1.00 87.56 91 GLN A O 1
ATOM 757 N N . GLY A 1 92 ? -8.453 6.906 21.680 1.00 86.19 92 GLY A N 1
ATOM 758 C CA . GLY A 1 92 ? -9.659 7.738 21.609 1.00 86.19 92 GLY A CA 1
ATOM 759 C C . GLY A 1 92 ? -10.456 7.593 20.305 1.00 86.19 92 GLY A C 1
ATOM 760 O O . GLY A 1 92 ? -11.611 7.999 20.248 1.00 86.19 92 GLY A O 1
ATOM 761 N N . LEU A 1 93 ? -9.870 6.993 19.262 1.00 87.06 93 LEU A N 1
ATOM 762 C CA . LEU A 1 93 ? -10.540 6.723 17.986 1.00 87.06 93 LEU A CA 1
ATOM 763 C C . LEU A 1 93 ? -11.148 5.318 17.909 1.00 87.06 93 LEU A C 1
ATOM 765 O O . LEU A 1 93 ? -11.760 4.992 16.893 1.00 87.06 93 LEU A O 1
ATOM 769 N N . VAL A 1 94 ? -10.963 4.470 18.925 1.00 89.69 94 VAL A N 1
ATOM 770 C CA . VAL A 1 94 ? -11.428 3.078 18.918 1.00 89.69 94 VAL A CA 1
ATOM 771 C C . VAL A 1 94 ? -12.428 2.857 20.044 1.00 89.69 94 VAL A C 1
ATOM 773 O O . VAL A 1 94 ? -12.094 2.967 21.220 1.00 89.69 94 VAL A O 1
ATOM 776 N N . ILE A 1 95 ? -13.640 2.455 19.677 1.00 88.31 95 ILE A N 1
ATOM 777 C CA . ILE A 1 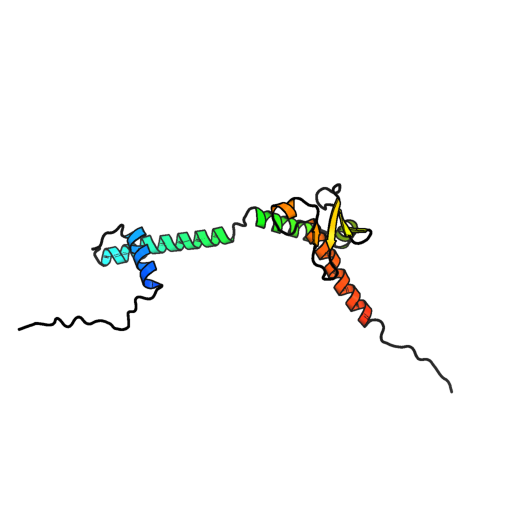95 ? -14.720 2.115 20.602 1.00 88.31 95 ILE A CA 1
ATOM 778 C C . ILE A 1 95 ? -15.077 0.645 20.383 1.00 88.31 95 ILE A C 1
ATOM 780 O O . ILE A 1 95 ? -15.151 0.184 19.248 1.00 88.31 95 ILE A O 1
ATOM 784 N N . TYR A 1 96 ? -15.270 -0.109 21.460 1.00 86.00 96 TYR A N 1
ATOM 785 C CA . TYR A 1 96 ? -15.737 -1.492 21.387 1.00 86.00 96 TYR A CA 1
ATOM 786 C C . TYR A 1 96 ? -17.221 -1.544 21.744 1.00 86.00 96 TYR A C 1
ATOM 788 O O . TYR A 1 96 ? -17.604 -1.043 22.800 1.00 86.00 96 TYR A O 1
ATOM 796 N N . VAL A 1 97 ? -18.036 -2.133 20.869 1.00 83.69 97 VAL A N 1
ATOM 797 C CA . VAL A 1 97 ? -19.492 -2.237 21.028 1.00 83.69 97 VAL A CA 1
ATOM 798 C C . VAL A 1 97 ? -19.904 -3.661 20.671 1.00 83.69 97 VAL A C 1
ATOM 800 O O . VAL A 1 97 ? -19.630 -4.103 19.564 1.00 83.69 97 VAL A O 1
ATOM 803 N N . GLU A 1 98 ? -20.505 -4.385 21.620 1.00 77.50 98 GLU A N 1
ATOM 804 C CA . GLU A 1 98 ? -21.226 -5.657 21.401 1.00 77.50 98 GLU A CA 1
ATOM 805 C C . GLU A 1 98 ? -20.580 -6.650 20.405 1.00 77.50 98 GLU A C 1
ATOM 807 O O . GLU A 1 98 ? -21.241 -7.207 19.534 1.00 77.50 98 GLU A O 1
ATOM 812 N N . GLY A 1 99 ? -19.268 -6.892 20.523 1.00 76.62 99 GLY A N 1
ATOM 813 C CA . GLY A 1 99 ? -18.560 -7.881 19.693 1.00 76.62 99 GLY A CA 1
ATOM 814 C C . GLY A 1 99 ? -17.809 -7.317 18.485 1.00 76.62 99 GLY A C 1
ATOM 815 O O . GLY A 1 99 ? -17.126 -8.073 17.795 1.00 76.62 99 GLY A O 1
ATOM 816 N N . TYR A 1 100 ? -17.861 -6.006 18.240 1.00 82.19 100 TYR A N 1
ATOM 817 C CA . TYR A 1 100 ? -17.144 -5.360 17.139 1.00 82.19 100 TYR A CA 1
ATOM 818 C C . TYR A 1 100 ? -16.435 -4.063 17.554 1.00 82.19 100 TYR A C 1
ATOM 820 O O . TYR A 1 100 ? -16.737 -3.443 18.576 1.00 82.19 100 TYR A O 1
ATOM 828 N N . TYR A 1 101 ? -15.438 -3.655 16.761 1.00 86.81 101 TYR A N 1
ATOM 829 C CA . TYR A 1 101 ? -14.691 -2.413 16.970 1.00 86.81 101 TYR A CA 1
ATOM 830 C C . TYR A 1 101 ? -15.174 -1.323 16.017 1.00 86.81 101 TYR A C 1
ATOM 832 O O . TYR A 1 101 ? -15.049 -1.448 14.802 1.00 86.81 101 TYR A O 1
ATOM 840 N N . CYS A 1 102 ? -15.649 -0.217 16.571 1.00 87.69 102 CYS A N 1
ATOM 841 C CA . CYS A 1 102 ? -15.901 1.022 15.854 1.00 87.69 102 CYS A CA 1
ATOM 842 C C . CYS A 1 102 ? -14.615 1.849 15.826 1.00 87.69 102 CYS A C 1
ATOM 844 O O . CYS A 1 102 ? -14.092 2.235 16.872 1.00 87.69 102 CYS A O 1
ATOM 846 N N . VAL A 1 103 ? -14.102 2.137 14.634 1.00 88.31 103 VAL A N 1
ATOM 847 C CA . VAL A 1 103 ? -12.913 2.968 14.437 1.00 88.31 103 VAL A CA 1
ATOM 848 C C . VAL A 1 103 ? -13.314 4.267 13.754 1.00 88.31 103 VAL A C 1
ATOM 850 O O . VAL A 1 103 ? -13.793 4.264 12.619 1.00 88.31 103 VAL A O 1
ATOM 853 N N . ILE A 1 104 ? -13.093 5.382 14.442 1.00 87.44 104 ILE A N 1
ATOM 854 C CA . ILE A 1 104 ? -13.290 6.728 13.911 1.00 87.44 104 ILE A CA 1
ATOM 855 C C . ILE A 1 104 ? -12.129 7.056 12.971 1.00 87.44 104 ILE A C 1
ATOM 857 O O . ILE A 1 104 ? -10.957 6.831 13.286 1.00 87.44 104 ILE A O 1
ATOM 861 N N . SER A 1 105 ? -12.448 7.595 11.796 1.00 82.31 105 SER A N 1
ATOM 862 C CA . SER A 1 105 ? -11.444 7.971 10.805 1.00 82.31 105 SER A CA 1
ATOM 863 C C . SER A 1 105 ? -10.460 9.010 11.355 1.00 82.31 105 SER A C 1
ATOM 865 O O . SER A 1 105 ? -10.883 10.118 11.686 1.00 82.31 105 SER A O 1
ATOM 867 N N . PRO A 1 106 ? -9.142 8.737 11.367 1.00 74.81 106 PRO A N 1
ATOM 868 C CA . PRO A 1 106 ? -8.152 9.702 11.848 1.00 74.81 106 PRO A CA 1
ATOM 869 C C . PRO A 1 106 ? -7.995 10.926 10.939 1.00 74.81 106 PRO A C 1
ATOM 871 O O . PRO A 1 106 ? -7.444 11.937 11.371 1.00 74.81 106 PRO A O 1
ATOM 874 N N . THR A 1 107 ? -8.393 10.800 9.670 1.00 72.75 107 THR A N 1
ATOM 875 C CA . THR A 1 107 ? -8.279 11.843 8.642 1.00 72.75 107 THR A CA 1
ATOM 876 C C . THR A 1 107 ? -9.530 12.694 8.534 1.00 72.75 107 THR A C 1
ATOM 878 O O . THR A 1 107 ? -9.425 13.886 8.276 1.00 72.75 107 THR A O 1
ATOM 881 N N . THR A 1 108 ? -10.705 12.086 8.704 1.00 72.94 108 THR A N 1
ATOM 882 C CA . THR A 1 108 ? -11.988 12.762 8.463 1.00 72.94 108 THR A CA 1
ATOM 883 C C . THR A 1 108 ? -12.724 13.087 9.760 1.00 72.94 108 THR A C 1
ATOM 885 O O . THR A 1 108 ? -13.559 13.981 9.757 1.00 72.94 108 THR A O 1
ATOM 888 N N . GLY A 1 109 ? -12.453 12.382 10.865 1.00 71.38 109 GLY A N 1
ATOM 889 C CA . GLY A 1 109 ? -13.072 12.603 12.181 1.00 71.38 109 GLY A CA 1
ATOM 890 C C . GLY A 1 109 ? -14.563 12.250 12.282 1.00 71.38 109 GLY A C 1
ATOM 891 O O . GLY A 1 109 ? -15.031 11.919 13.362 1.00 71.38 109 GLY A O 1
ATOM 892 N N . CYS A 1 110 ? -15.298 12.262 11.167 1.00 68.25 110 CYS A N 1
ATOM 893 C CA . CYS A 1 110 ? -16.757 12.110 11.141 1.00 68.25 110 CYS A CA 1
ATOM 894 C C . CYS A 1 110 ? -17.241 10.732 10.668 1.00 68.25 110 CYS A C 1
ATOM 896 O O . CYS A 1 110 ? -18.414 10.407 10.810 1.00 68.25 110 CYS A O 1
ATOM 898 N N . SER A 1 111 ? -16.365 9.920 10.073 1.00 81.69 111 SER A N 1
ATOM 899 C CA . SER A 1 111 ? -16.734 8.600 9.549 1.00 81.69 111 SER A CA 1
ATOM 900 C C . SER A 1 111 ? -16.348 7.503 10.534 1.00 81.69 111 SER A C 1
ATOM 902 O O . SER A 1 111 ? -15.186 7.423 10.938 1.00 81.69 111 SER A O 1
ATOM 904 N N . ILE A 1 112 ? -17.312 6.649 10.880 1.00 84.31 112 ILE A N 1
ATOM 905 C CA . ILE A 1 112 ? -17.133 5.499 11.770 1.00 84.31 112 ILE A CA 1
ATOM 906 C C . ILE A 1 112 ? -17.125 4.225 10.927 1.00 84.31 112 ILE A C 1
ATOM 908 O O . ILE A 1 112 ? -18.000 4.018 10.085 1.00 84.31 112 ILE A O 1
ATOM 912 N N . TYR A 1 113 ? -16.130 3.374 11.155 1.00 86.12 113 TYR A N 1
ATOM 913 C CA . TYR A 1 113 ? -15.959 2.116 10.439 1.00 86.12 113 TYR A CA 1
ATOM 914 C C . TYR A 1 113 ? -16.011 0.937 11.397 1.00 86.12 113 TYR A C 1
ATOM 916 O O . TYR A 1 113 ? -15.330 0.940 12.420 1.00 86.12 113 TYR A O 1
ATOM 924 N N . ASN A 1 114 ? -16.772 -0.089 11.031 1.00 85.81 114 ASN A N 1
ATOM 925 C CA . ASN A 1 114 ? -16.950 -1.275 11.856 1.00 85.81 114 ASN A CA 1
ATOM 926 C C . ASN A 1 114 ? -15.928 -2.327 11.431 1.00 85.81 114 ASN A C 1
ATOM 928 O O . ASN A 1 114 ? -15.855 -2.684 10.253 1.00 85.81 114 ASN A O 1
ATOM 932 N N . VAL A 1 115 ? -15.143 -2.805 12.392 1.00 85.38 115 VAL A N 1
ATOM 933 C CA . VAL A 1 115 ? -14.137 -3.853 12.233 1.00 85.38 115 VAL A CA 1
ATOM 934 C C . VAL A 1 115 ? -14.531 -5.038 13.110 1.00 85.38 115 VAL A C 1
ATOM 936 O O . VAL A 1 115 ? -14.447 -4.966 14.338 1.00 85.38 115 VAL A O 1
ATOM 939 N N . ASN A 1 116 ? -14.909 -6.143 12.473 1.00 81.94 116 ASN A N 1
ATOM 940 C CA . ASN A 1 116 ? -15.041 -7.433 13.137 1.00 81.94 116 ASN A CA 1
ATOM 941 C C . ASN A 1 116 ? -13.675 -8.095 13.218 1.00 81.94 116 ASN A C 1
ATOM 943 O O . ASN A 1 116 ? -12.961 -8.205 12.219 1.00 81.94 116 ASN A O 1
ATOM 947 N N . VAL A 1 117 ? -13.328 -8.539 14.420 1.00 81.00 117 VAL A N 1
ATOM 948 C CA . VAL A 1 117 ? -12.095 -9.268 14.688 1.00 81.00 117 VAL A CA 1
ATOM 949 C C . VAL A 1 117 ? -12.465 -10.557 15.403 1.00 81.00 117 VAL A C 1
ATOM 951 O O . VAL A 1 117 ? -13.196 -10.501 16.387 1.00 81.00 117 VAL A O 1
ATOM 954 N N . ASP A 1 118 ? -11.981 -11.690 14.905 1.00 76.62 118 ASP A N 1
ATOM 955 C CA . ASP A 1 118 ? -12.177 -12.988 15.547 1.00 76.62 118 ASP A CA 1
ATOM 956 C C . ASP A 1 118 ? -11.309 -13.161 16.808 1.00 76.62 118 ASP A C 1
ATOM 958 O O . ASP A 1 118 ? -10.479 -12.314 17.162 1.00 76.62 118 ASP A O 1
ATOM 962 N N . GLU A 1 119 ? -11.493 -14.294 17.486 1.00 71.12 119 GLU A N 1
ATOM 963 C CA . GLU A 1 119 ? -10.735 -14.690 18.679 1.00 71.12 119 GLU A CA 1
ATOM 964 C C . GLU A 1 119 ? -9.227 -14.841 18.404 1.00 71.12 119 GLU A C 1
ATOM 966 O O . GLU A 1 119 ? -8.398 -14.563 19.273 1.00 71.12 119 GLU A O 1
ATOM 971 N N . ASN A 1 120 ? -8.857 -15.175 17.164 1.00 70.94 120 ASN A N 1
ATOM 972 C CA . ASN A 1 120 ? -7.471 -15.282 16.699 1.00 70.94 120 ASN A CA 1
ATOM 973 C C . ASN A 1 120 ? -6.861 -13.929 16.308 1.00 70.94 120 ASN A C 1
ATOM 975 O O . ASN A 1 120 ? -5.710 -13.856 15.872 1.00 70.94 120 ASN A O 1
ATOM 979 N N . ASN A 1 1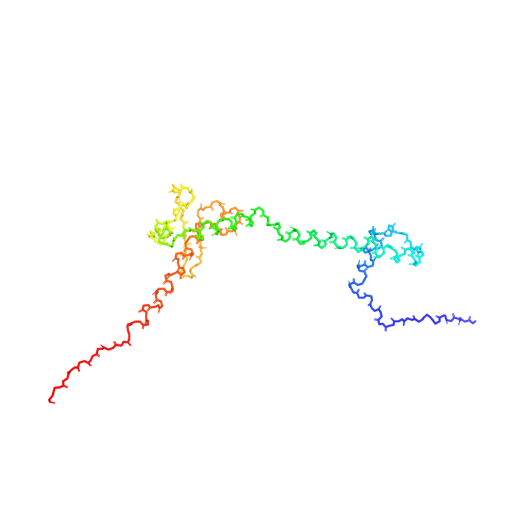21 ? -7.596 -12.837 16.520 1.00 69.56 121 ASN A N 1
ATOM 980 C CA . ASN A 1 121 ? -7.196 -11.479 16.193 1.00 69.56 121 ASN A CA 1
ATOM 981 C C . ASN A 1 121 ? -7.090 -11.192 14.678 1.00 69.56 121 ASN A C 1
ATOM 983 O O . ASN A 1 121 ? -6.441 -10.222 14.275 1.00 69.56 121 ASN A O 1
ATOM 987 N N . THR A 1 122 ? -7.750 -12.008 13.857 1.00 74.31 122 THR A N 1
ATOM 988 C CA . THR A 1 122 ? -7.905 -11.873 12.407 1.00 74.31 122 THR A CA 1
ATOM 989 C C . THR A 1 122 ? -9.149 -11.052 12.096 1.00 74.31 122 THR A C 1
ATOM 991 O O . THR A 1 122 ? -10.197 -11.199 12.719 1.00 74.31 122 THR A O 1
ATOM 994 N N . ILE A 1 123 ? -9.048 -10.156 11.119 1.00 76.94 123 ILE A N 1
ATOM 995 C CA . ILE A 1 123 ? -10.163 -9.295 10.720 1.00 76.94 123 ILE A CA 1
ATOM 996 C C . ILE A 1 123 ? -11.095 -10.094 9.804 1.00 76.94 123 ILE A C 1
ATOM 998 O O . ILE A 1 123 ? -10.693 -10.472 8.706 1.00 76.94 123 ILE A O 1
ATOM 1002 N N . THR A 1 124 ? -12.326 -10.345 10.250 1.00 70.62 124 THR A N 1
ATOM 1003 C CA . THR A 1 124 ? -13.305 -11.199 9.547 1.00 70.62 124 THR A CA 1
ATOM 1004 C C . THR A 1 124 ? -14.371 -10.417 8.788 1.00 70.62 124 THR A C 1
ATOM 1006 O O . THR A 1 124 ? -14.974 -10.944 7.859 1.00 70.62 124 THR A O 1
ATOM 1009 N N . GLY A 1 125 ? -14.595 -9.148 9.135 1.00 67.06 125 GLY A N 1
ATOM 1010 C CA . GLY A 1 125 ? -15.603 -8.313 8.485 1.00 67.06 125 GLY A CA 1
ATOM 1011 C C . GLY A 1 125 ? -15.272 -6.836 8.606 1.00 67.06 125 GLY A C 1
ATOM 1012 O O . GLY A 1 125 ? -14.819 -6.373 9.653 1.00 67.06 125 GLY A O 1
ATOM 1013 N N . TYR A 1 126 ? -15.459 -6.092 7.516 1.00 76.56 126 TYR A N 1
ATOM 1014 C CA . TYR A 1 126 ? -15.090 -4.686 7.480 1.00 76.56 126 TYR A CA 1
ATOM 1015 C C . TYR A 1 126 ? -15.860 -3.896 6.420 1.00 76.56 126 TYR A C 1
ATOM 1017 O O . TYR A 1 126 ? -16.003 -4.347 5.286 1.00 76.56 126 TYR A O 1
ATOM 1025 N N . ASN A 1 127 ? -16.325 -2.696 6.778 1.00 80.75 127 ASN A N 1
ATOM 1026 C CA . ASN A 1 127 ? -17.234 -1.904 5.944 1.00 80.75 127 ASN A CA 1
ATOM 1027 C C . ASN A 1 127 ? -16.566 -0.816 5.085 1.00 80.75 127 ASN A C 1
ATOM 1029 O O . ASN A 1 127 ? -17.286 -0.080 4.413 1.00 80.75 127 ASN A O 1
ATOM 1033 N N . CYS A 1 128 ? -15.233 -0.658 5.080 1.00 82.06 128 CYS A N 1
ATOM 1034 C CA . CYS A 1 128 ? -14.630 0.385 4.241 1.00 82.06 128 CYS A CA 1
ATOM 1035 C C . CYS A 1 128 ? -14.251 -0.062 2.838 1.00 82.06 128 CYS A C 1
ATOM 1037 O O . CYS A 1 128 ? -13.541 -1.045 2.607 1.00 82.06 128 CYS A O 1
ATOM 1039 N N . GLN A 1 129 ? -14.675 0.782 1.901 1.00 80.56 129 GLN A N 1
ATOM 1040 C CA . GLN A 1 129 ? -14.514 0.601 0.470 1.00 80.56 129 GLN A CA 1
ATOM 1041 C C . GLN A 1 129 ? -13.052 0.447 0.043 1.00 80.56 129 GLN A C 1
ATOM 1043 O O . GLN A 1 129 ? -12.766 -0.237 -0.935 1.00 80.56 129 GLN A O 1
ATOM 1048 N N . TYR A 1 130 ? -12.109 1.056 0.775 1.00 77.81 130 TYR A N 1
ATOM 1049 C CA . TYR A 1 130 ? -10.681 0.911 0.485 1.00 77.81 130 TYR A CA 1
ATOM 1050 C C . TYR A 1 130 ? -10.241 -0.550 0.577 1.00 77.81 130 TYR A C 1
ATOM 1052 O O . TYR A 1 130 ? -9.550 -1.038 -0.313 1.00 77.81 130 TYR A O 1
ATOM 1060 N N . PHE A 1 131 ? -10.665 -1.247 1.633 1.00 79.81 131 PHE A N 1
ATOM 1061 C CA . PHE A 1 131 ? -10.333 -2.652 1.832 1.00 79.81 131 PHE A CA 1
ATOM 1062 C C . PHE A 1 131 ? -11.068 -3.535 0.825 1.00 79.81 131 PHE A C 1
ATOM 1064 O O . PHE A 1 131 ? -10.432 -4.366 0.187 1.00 79.81 131 PHE A O 1
ATOM 1071 N N . ILE A 1 132 ? -12.368 -3.296 0.624 1.00 79.69 132 ILE A N 1
ATOM 1072 C CA . ILE A 1 132 ? -13.197 -4.063 -0.320 1.00 79.69 132 ILE A CA 1
ATOM 1073 C C . ILE A 1 132 ? -12.613 -3.998 -1.736 1.00 79.69 132 ILE A C 1
ATOM 1075 O O . ILE A 1 132 ? -12.500 -5.016 -2.405 1.00 79.69 132 ILE A O 1
ATOM 1079 N N . ASN A 1 133 ? -12.187 -2.814 -2.181 1.00 79.62 133 ASN A N 1
ATOM 1080 C CA . ASN A 1 133 ? -11.717 -2.631 -3.553 1.00 79.62 133 ASN A CA 1
ATOM 1081 C C . ASN A 1 133 ? -10.251 -3.031 -3.762 1.00 79.62 133 ASN A C 1
ATOM 1083 O O . ASN A 1 133 ? -9.856 -3.301 -4.894 1.00 79.62 133 ASN A O 1
ATOM 1087 N N . ARG A 1 134 ? -9.406 -2.971 -2.724 1.00 77.44 134 ARG A N 1
ATOM 1088 C CA . ARG A 1 134 ? -7.947 -3.148 -2.875 1.00 77.44 134 ARG A CA 1
ATOM 1089 C C . ARG A 1 134 ? -7.392 -4.389 -2.197 1.00 77.44 134 ARG A C 1
ATOM 1091 O O . ARG A 1 134 ? -6.230 -4.699 -2.439 1.00 77.44 134 ARG A O 1
ATOM 1098 N N . HIS A 1 135 ? -8.165 -5.044 -1.333 1.00 77.56 135 HIS A N 1
ATOM 1099 C CA . HIS A 1 135 ? -7.710 -6.150 -0.485 1.00 77.56 135 HIS A CA 1
ATOM 1100 C C . HIS A 1 135 ? -6.393 -5.840 0.253 1.00 77.56 135 HIS A C 1
ATOM 1102 O O . HIS A 1 135 ? -5.546 -6.706 0.454 1.00 77.56 135 HIS A O 1
ATOM 1108 N N . ARG A 1 136 ? -6.205 -4.572 0.641 1.00 78.06 136 ARG A N 1
ATOM 1109 C CA . ARG A 1 136 ? -5.047 -4.075 1.395 1.00 78.06 136 ARG A CA 1
ATOM 1110 C C . ARG A 1 136 ? -5.499 -3.471 2.719 1.00 78.06 136 ARG A C 1
ATOM 1112 O O . ARG A 1 136 ? -6.588 -2.889 2.752 1.00 78.06 136 ARG A O 1
ATOM 1119 N N . PRO A 1 137 ? -4.681 -3.562 3.785 1.00 78.62 137 PRO A N 1
ATOM 1120 C CA . PRO A 1 137 ? -5.025 -2.997 5.082 1.00 78.62 137 PRO A CA 1
ATOM 1121 C C . PRO A 1 137 ? -5.308 -1.504 4.935 1.00 78.62 137 PRO A C 1
ATOM 1123 O O . PRO A 1 137 ? -4.508 -0.749 4.387 1.00 78.62 137 PRO A O 1
ATOM 1126 N N . CYS A 1 138 ? -6.480 -1.083 5.393 1.00 83.69 138 CYS A N 1
ATOM 1127 C CA . CYS A 1 138 ? -6.834 0.326 5.413 1.00 83.69 138 CYS A CA 1
ATOM 1128 C C . CYS A 1 138 ? -6.314 0.985 6.698 1.00 83.69 138 CYS A C 1
ATOM 1130 O O . CYS A 1 138 ? -6.028 0.319 7.697 1.00 83.69 138 CYS A O 1
ATOM 1132 N N . MET A 1 139 ? -6.291 2.315 6.709 1.00 83.88 139 MET A N 1
ATOM 1133 C CA . MET A 1 139 ? -5.881 3.105 7.871 1.00 83.88 139 MET A CA 1
ATOM 1134 C C . MET A 1 139 ? -6.584 2.685 9.173 1.00 83.88 139 MET A C 1
ATOM 1136 O O . MET A 1 139 ? -5.949 2.620 10.219 1.00 83.88 139 MET A O 1
ATOM 1140 N N . HIS A 1 140 ? -7.872 2.348 9.121 1.00 86.25 140 HIS A N 1
ATOM 1141 C CA . HIS A 1 140 ? -8.650 1.975 10.305 1.00 86.25 140 HIS A CA 1
ATOM 1142 C C . HIS A 1 140 ? -8.218 0.621 10.893 1.00 86.25 140 HIS A C 1
ATOM 1144 O O . HIS A 1 140 ? -8.158 0.466 12.111 1.00 86.25 140 HIS A O 1
ATOM 1150 N N . MET A 1 141 ? -7.842 -0.338 10.039 1.00 86.19 141 MET A N 1
ATOM 1151 C CA . MET A 1 141 ? -7.265 -1.610 10.484 1.00 86.19 141 MET A CA 1
ATOM 1152 C C . MET A 1 141 ? -5.902 -1.391 11.145 1.00 86.19 141 MET A C 1
ATOM 1154 O O . MET A 1 141 ? -5.621 -1.977 12.189 1.00 86.19 141 MET A O 1
ATOM 1158 N N . LEU A 1 142 ? -5.077 -0.503 10.580 1.00 86.69 142 LEU A N 1
ATOM 1159 C CA . LEU A 1 142 ? -3.767 -0.158 11.140 1.00 86.69 142 LEU A CA 1
ATOM 1160 C C . LEU A 1 142 ? -3.883 0.523 12.514 1.00 86.69 142 LEU A C 1
ATOM 1162 O O . LEU A 1 142 ? -3.098 0.220 13.413 1.00 86.69 142 LEU A O 1
ATOM 1166 N N . VAL A 1 143 ? -4.878 1.399 12.707 1.00 88.62 143 VAL A N 1
ATOM 1167 C CA . VAL A 1 143 ? -5.196 1.997 14.019 1.00 88.62 143 VAL A CA 1
ATOM 1168 C C . VAL A 1 143 ? -5.510 0.904 15.039 1.00 88.62 143 VAL A C 1
ATOM 1170 O O . VAL A 1 143 ? -4.880 0.846 16.096 1.00 88.62 143 VAL A O 1
ATOM 1173 N N . LEU A 1 144 ? -6.442 0.006 14.707 1.00 87.38 144 LEU A N 1
ATOM 1174 C CA . LEU A 1 144 ? -6.859 -1.065 15.610 1.00 87.38 144 LEU A CA 1
ATOM 1175 C C . LEU A 1 144 ? -5.696 -2.001 15.960 1.00 87.38 144 LEU A C 1
ATOM 1177 O O . LEU A 1 144 ? -5.522 -2.369 17.122 1.00 87.38 144 LEU A O 1
ATOM 1181 N N . PHE A 1 145 ? -4.869 -2.347 14.974 1.00 86.25 145 PHE A N 1
ATOM 1182 C CA . PHE A 1 145 ? -3.694 -3.191 15.164 1.00 86.25 145 PHE A CA 1
ATOM 1183 C C . PHE A 1 145 ? -2.694 -2.568 16.144 1.00 86.25 145 PHE A C 1
ATOM 1185 O O . PHE A 1 145 ? -2.273 -3.229 17.095 1.00 86.25 145 PHE A O 1
ATOM 1192 N N . LYS A 1 146 ? -2.378 -1.277 15.984 1.00 86.50 146 LYS A N 1
ATOM 1193 C CA . LYS A 1 146 ? -1.479 -0.550 16.894 1.00 86.50 146 LYS A CA 1
ATOM 1194 C C . LYS A 1 146 ? -2.006 -0.485 18.322 1.00 86.50 146 LYS A C 1
ATOM 1196 O O . LYS A 1 146 ? -1.252 -0.710 19.266 1.00 86.50 146 LYS A O 1
ATOM 1201 N N . VAL A 1 147 ? -3.303 -0.225 18.488 1.00 85.88 147 VAL A N 1
ATOM 1202 C CA . VAL A 1 147 ? -3.940 -0.200 19.813 1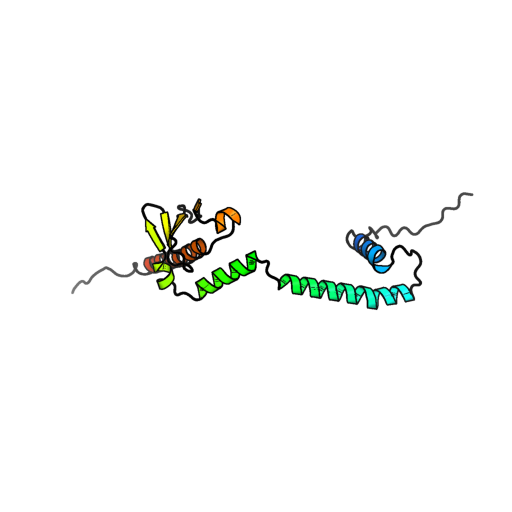.00 85.88 147 VAL A CA 1
ATOM 1203 C C . VAL A 1 147 ? -3.911 -1.590 20.463 1.00 85.88 147 VAL A C 1
ATOM 1205 O O . VAL A 1 147 ? -3.628 -1.711 21.657 1.00 85.88 147 VAL A O 1
ATOM 1208 N N . LYS A 1 148 ? -4.149 -2.658 19.688 1.00 81.12 148 LYS A N 1
ATOM 1209 C CA . LYS A 1 148 ? -4.167 -4.038 20.195 1.00 81.12 148 LYS A CA 1
ATOM 1210 C C . LYS A 1 148 ? -2.785 -4.593 20.555 1.00 81.12 148 LYS A C 1
ATOM 1212 O O . LYS A 1 148 ? -2.687 -5.307 21.552 1.00 81.12 148 LYS A O 1
ATOM 1217 N N . GLN A 1 149 ? -1.720 -4.257 19.821 1.00 74.75 149 GLN A N 1
ATOM 1218 C CA . GLN A 1 149 ? -0.363 -4.737 20.135 1.00 74.75 149 GLN A CA 1
ATOM 1219 C C . GLN A 1 149 ? 0.100 -4.351 21.552 1.00 74.75 149 GLN A C 1
ATOM 1221 O O . GLN A 1 149 ? 0.743 -5.151 22.228 1.00 74.75 149 GLN A O 1
ATOM 1226 N N . ARG A 1 150 ? -0.282 -3.164 22.045 1.00 62.53 150 ARG A N 1
ATOM 1227 C CA . ARG A 1 150 ? 0.068 -2.703 23.401 1.00 62.53 150 ARG A CA 1
ATOM 1228 C C . ARG A 1 150 ? -0.735 -3.398 24.501 1.00 62.53 150 ARG A C 1
ATOM 1230 O O . ARG A 1 150 ? -0.241 -3.518 25.619 1.00 62.53 150 ARG A O 1
ATOM 1237 N N . ARG A 1 151 ? -1.956 -3.876 24.220 1.00 56.50 151 ARG A N 1
ATOM 1238 C CA . ARG A 1 151 ? -2.732 -4.636 25.217 1.00 56.50 151 ARG A CA 1
ATOM 1239 C C . ARG A 1 151 ? -2.052 -5.961 25.548 1.00 56.50 151 ARG A C 1
ATOM 1241 O O . ARG A 1 151 ? -1.922 -6.247 26.729 1.00 56.50 151 ARG A O 1
ATOM 1248 N N . LYS A 1 152 ? -1.519 -6.679 24.549 1.00 53.12 152 LYS A N 1
ATOM 1249 C CA . LYS A 1 152 ? -0.751 -7.920 24.773 1.00 53.12 152 LYS A CA 1
ATOM 1250 C C . LYS A 1 152 ? 0.511 -7.693 25.618 1.00 53.12 152 LYS A C 1
ATOM 1252 O O . LYS A 1 152 ? 0.734 -8.436 26.567 1.00 53.12 152 LYS A O 1
ATOM 1257 N N . SER A 1 153 ? 1.276 -6.628 25.355 1.00 47.41 153 SER A N 1
ATOM 1258 C CA . SER A 1 153 ? 2.474 -6.316 26.155 1.00 47.41 153 SER A CA 1
ATOM 1259 C C . SER A 1 153 ? 2.169 -5.797 27.565 1.00 47.41 153 SER A C 1
ATOM 1261 O O . SER A 1 153 ? 2.988 -5.969 28.461 1.00 47.41 153 SER A O 1
ATOM 1263 N N . SER A 1 154 ? 0.990 -5.204 27.787 1.00 46.94 154 SER A N 1
ATOM 1264 C CA . SER A 1 154 ? 0.571 -4.717 29.112 1.00 46.94 154 SER A CA 1
ATOM 1265 C C . SER A 1 154 ? -0.021 -5.837 29.988 1.00 46.94 154 SER A C 1
ATOM 1267 O O . SER A 1 154 ? 0.166 -5.834 31.205 1.00 46.94 154 SER A O 1
ATOM 1269 N N . THR A 1 155 ? -0.693 -6.828 29.388 1.00 45.38 155 THR A N 1
ATOM 1270 C CA . THR A 1 155 ? -1.210 -8.006 30.109 1.00 45.38 155 THR A CA 1
ATOM 1271 C C . THR A 1 155 ? -0.099 -8.962 30.548 1.00 45.38 155 THR A C 1
ATOM 1273 O O . THR A 1 155 ? -0.171 -9.499 31.649 1.00 45.38 155 THR A O 1
ATOM 1276 N N . GLU A 1 156 ? 0.978 -9.106 29.769 1.00 40.94 156 GLU A N 1
ATOM 1277 C CA . GLU A 1 156 ? 2.140 -9.918 30.173 1.00 40.94 156 GLU A CA 1
ATOM 1278 C C . GLU A 1 156 ? 2.986 -9.255 31.274 1.00 40.94 156 GLU A C 1
ATOM 1280 O O . GLU A 1 156 ? 3.558 -9.950 32.115 1.00 40.94 156 GLU A O 1
ATOM 1285 N N . SER A 1 157 ? 3.032 -7.918 31.341 1.00 41.47 157 SER A N 1
ATOM 1286 C CA . SER A 1 157 ? 3.688 -7.212 32.453 1.00 41.47 157 SER A CA 1
ATOM 1287 C C . SER A 1 157 ? 2.891 -7.267 33.760 1.00 41.47 157 SER A C 1
ATOM 1289 O O . SER A 1 157 ? 3.488 -7.213 34.832 1.00 41.47 157 SER A O 1
ATOM 1291 N N . SER A 1 158 ? 1.563 -7.425 33.699 1.00 40.56 158 SER A N 1
ATOM 1292 C CA . SER A 1 158 ? 0.723 -7.518 34.901 1.00 40.56 158 SER A CA 1
ATOM 1293 C C . SER A 1 158 ? 0.739 -8.912 35.542 1.00 40.56 158 SER A C 1
ATOM 1295 O O . SER A 1 158 ? 0.497 -9.023 36.739 1.00 40.56 158 SER A O 1
ATOM 1297 N N . GLN A 1 159 ? 1.072 -9.973 34.795 1.00 41.88 159 GLN A N 1
ATOM 1298 C CA . GLN A 1 159 ? 1.211 -11.328 35.353 1.00 41.88 159 GLN A CA 1
ATOM 1299 C C . GLN A 1 159 ? 2.574 -11.597 36.011 1.00 41.88 159 GLN A C 1
ATOM 1301 O O . GLN A 1 159 ? 2.695 -12.544 36.781 1.00 41.88 159 GLN A O 1
ATOM 1306 N N . LYS A 1 160 ? 3.588 -10.751 35.782 1.00 42.81 160 LYS A N 1
ATOM 1307 C CA . LYS A 1 160 ? 4.889 -10.847 36.475 1.00 42.81 160 LYS A CA 1
ATOM 1308 C C . LYS A 1 160 ? 4.956 -10.047 37.785 1.00 42.81 160 LYS A C 1
ATOM 1310 O O . LYS A 1 160 ? 5.943 -10.160 38.501 1.00 42.81 160 LYS A O 1
ATOM 1315 N N . GLY A 1 161 ? 3.924 -9.260 38.106 1.00 39.19 161 GLY A N 1
ATOM 1316 C CA . GLY A 1 161 ? 3.881 -8.390 39.291 1.00 39.19 161 GLY A CA 1
ATOM 1317 C C . GLY A 1 161 ? 3.119 -8.943 40.503 1.00 39.19 161 GLY A C 1
ATOM 1318 O O . GLY A 1 161 ? 3.181 -8.342 41.570 1.00 39.19 161 GLY A O 1
ATOM 1319 N N . CYS A 1 162 ? 2.418 -10.074 40.377 1.00 42.00 162 CYS A N 1
ATOM 1320 C CA . CYS A 1 162 ? 1.590 -10.643 41.452 1.00 42.00 162 CYS A CA 1
ATOM 1321 C C . CYS A 1 162 ? 2.080 -12.031 41.888 1.00 42.00 162 CYS A C 1
ATOM 1323 O O . CYS A 1 162 ? 1.306 -12.980 41.948 1.00 42.00 162 CYS A O 1
ATOM 1325 N N . ALA A 1 163 ? 3.375 -12.165 42.170 1.00 45.34 163 ALA A N 1
ATOM 1326 C CA . ALA A 1 163 ? 3.924 -13.373 42.778 1.00 45.34 163 ALA A CA 1
ATOM 1327 C C . ALA A 1 163 ? 5.096 -13.043 43.710 1.00 45.34 163 ALA A C 1
ATOM 1329 O O . ALA A 1 163 ? 6.188 -13.533 43.486 1.00 45.34 163 ALA A O 1
ATOM 1330 N N . PHE A 1 164 ? 4.901 -12.205 44.736 1.00 40.22 164 PHE A N 1
ATOM 1331 C CA . PHE A 1 164 ? 5.784 -12.196 45.911 1.00 40.22 164 PHE A CA 1
ATOM 1332 C C . PHE A 1 164 ? 5.073 -11.587 47.134 1.00 40.22 164 PHE A C 1
ATOM 1334 O O . PHE A 1 164 ? 4.811 -10.390 47.175 1.00 40.22 164 PHE A O 1
ATOM 1341 N N . GLY A 1 165 ? 4.810 -12.431 48.141 1.00 38.22 165 GLY A N 1
ATOM 1342 C CA . GLY A 1 165 ? 4.869 -12.037 49.553 1.00 38.22 165 GLY A CA 1
ATOM 1343 C C . GLY A 1 165 ? 3.563 -11.763 50.308 1.00 38.22 165 GLY A C 1
ATOM 1344 O O . GLY A 1 165 ? 3.345 -10.638 50.744 1.00 38.22 165 GLY A O 1
ATOM 1345 N N . HIS A 1 166 ? 2.769 -12.798 50.600 1.00 40.31 166 HIS A N 1
ATOM 1346 C CA . HIS A 1 166 ? 1.924 -12.823 51.805 1.00 40.31 166 HIS A CA 1
ATOM 1347 C C . HIS A 1 166 ? 2.387 -13.952 52.741 1.00 40.31 166 HIS A C 1
ATOM 1349 O O . HIS A 1 166 ? 2.544 -15.086 52.297 1.00 40.31 166 HIS A O 1
ATOM 1355 N N . GLY A 1 167 ? 2.589 -13.619 54.022 1.00 38.12 167 GLY A N 1
ATOM 1356 C CA . GLY A 1 167 ? 2.931 -14.535 55.123 1.00 38.12 167 GLY A CA 1
ATOM 1357 C C . GLY A 1 167 ? 3.911 -13.880 56.106 1.00 38.12 167 GLY A C 1
ATOM 1358 O O . GLY A 1 167 ? 5.113 -14.048 55.970 1.00 38.12 167 GLY A O 1
ATOM 1359 N N . GLN A 1 168 ? 3.486 -12.863 56.860 1.00 40.41 168 GLN A N 1
ATOM 1360 C CA . GLN A 1 168 ? 2.986 -12.952 58.247 1.00 40.41 168 GLN A CA 1
ATOM 1361 C C . GLN A 1 168 ? 4.027 -13.372 59.308 1.00 40.41 168 GLN A C 1
ATOM 1363 O O . GLN A 1 168 ? 4.458 -14.513 59.403 1.00 40.41 168 GLN A O 1
ATOM 1368 N N . THR A 1 169 ? 4.358 -12.361 60.113 1.00 46.34 169 THR A N 1
ATOM 1369 C CA . THR A 1 169 ? 4.646 -12.315 61.557 1.00 46.34 169 THR A CA 1
ATOM 1370 C C . THR A 1 169 ? 4.235 -13.514 62.419 1.00 46.34 169 THR A C 1
ATOM 1372 O O . THR A 1 169 ? 3.075 -13.889 62.370 1.00 46.34 169 THR A O 1
ATOM 1375 N N . HIS A 1 170 ? 5.132 -13.953 63.313 1.00 42.34 170 HIS A N 1
ATOM 1376 C CA . HIS A 1 170 ? 4.954 -14.341 64.735 1.00 42.34 170 HIS A CA 1
ATOM 1377 C C . HIS A 1 170 ? 6.398 -14.418 65.309 1.00 42.34 170 HIS A C 1
ATOM 1379 O O . HIS A 1 170 ? 7.282 -14.886 64.604 1.00 42.34 170 HIS A O 1
ATOM 1385 N N . GLY A 1 171 ? 6.804 -13.901 66.472 1.00 42.72 171 GLY A N 1
ATOM 1386 C CA . GLY A 1 171 ? 6.124 -13.758 67.753 1.00 42.72 171 GLY A CA 1
ATOM 1387 C C . GLY A 1 171 ? 6.788 -14.696 68.774 1.00 42.72 171 GLY A C 1
ATOM 1388 O O . GLY A 1 171 ? 6.304 -15.811 68.921 1.00 42.72 171 GLY A O 1
ATOM 1389 N N . CYS A 1 172 ? 7.904 -14.260 69.379 1.00 36.50 172 CYS A N 1
ATOM 1390 C CA . CYS A 1 172 ? 8.427 -14.538 70.735 1.00 36.50 172 CYS A CA 1
ATOM 1391 C C . CYS A 1 172 ? 9.853 -13.979 70.852 1.00 36.50 172 CYS A C 1
ATOM 1393 O O . CYS A 1 172 ? 10.675 -14.296 69.965 1.00 36.50 172 CYS A O 1
#

Foldseek 3Di:
DDDDDPDPDPPPPPVPPVNVVVVVCCCVPQVVPPPDDDVVVVVVCCVPVVVVVVVVVVVVVVVVVVDDDPVRVVVVVLVVVVVPDDLVRLVVQWDDDDQWIWGQDPVPRPDTKIWHADPVRHTDDIDDPCCVVPVDDDSRNVSVVSNVVVVVVVVVVVVVPPDDDDDDDDDD

pLDDT: mean 70.44, std 15.71, range [33.53, 89.69]

Radius of gyration: 33.0 Å; chains: 1; bounding box: 58×57×120 Å